Protein AF-A0A1V5X4S6-F1 (afdb_monomer)

Mean predicted aligned error: 10.79 Å

Structure (mmCIF, N/CA/C/O backbone):
data_AF-A0A1V5X4S6-F1
#
_entry.id   AF-A0A1V5X4S6-F1
#
loop_
_atom_site.group_PDB
_atom_site.id
_atom_site.type_symbol
_atom_site.label_atom_id
_atom_site.label_alt_id
_atom_site.label_comp_id
_atom_site.label_asym_id
_atom_site.label_entity_id
_atom_site.label_seq_id
_atom_site.pdbx_PDB_ins_code
_atom_site.Cartn_x
_atom_site.Cartn_y
_atom_site.Cartn_z
_atom_site.occupancy
_atom_site.B_iso_or_equiv
_atom_site.auth_seq_id
_atom_site.auth_comp_id
_atom_site.auth_asym_id
_atom_site.auth_atom_id
_atom_site.pdbx_PDB_model_num
ATOM 1 N N . MET A 1 1 ? -5.877 -15.721 44.640 1.00 38.28 1 MET A N 1
ATOM 2 C CA . MET A 1 1 ? -4.818 -16.379 43.842 1.00 38.28 1 MET A CA 1
ATOM 3 C C . MET A 1 1 ? -4.541 -15.499 42.629 1.00 38.28 1 MET A C 1
ATOM 5 O O . MET A 1 1 ? -5.408 -15.354 41.779 1.00 38.28 1 MET A O 1
ATOM 9 N N . LEU A 1 2 ? -3.408 -14.793 42.624 1.00 43.72 2 LEU A N 1
ATOM 10 C CA . LEU A 1 2 ? -3.029 -13.828 41.587 1.00 43.72 2 LEU A CA 1
ATOM 11 C C . LEU A 1 2 ? -2.631 -14.570 40.304 1.00 43.72 2 LEU A C 1
ATOM 13 O O . LEU A 1 2 ? -1.492 -15.018 40.184 1.00 43.72 2 LEU A O 1
ATOM 17 N N . TYR A 1 3 ? -3.546 -14.701 39.339 1.00 42.34 3 TYR A N 1
ATOM 18 C CA . TYR A 1 3 ? -3.173 -15.194 38.012 1.00 42.34 3 TYR A CA 1
ATOM 19 C C . TYR A 1 3 ? -2.499 -14.071 37.222 1.00 42.34 3 TYR A C 1
ATOM 21 O O . TYR A 1 3 ? -3.124 -13.272 36.523 1.00 42.34 3 TYR A O 1
ATOM 29 N N . LYS A 1 4 ? -1.177 -14.013 37.379 1.00 47.03 4 LYS A N 1
ATOM 30 C CA . LYS A 1 4 ? -0.244 -13.266 36.543 1.00 47.03 4 LYS A CA 1
ATOM 31 C C . LYS A 1 4 ? -0.279 -13.834 35.119 1.00 47.03 4 LYS A C 1
ATOM 33 O O . LYS A 1 4 ? 0.584 -14.609 34.726 1.00 47.03 4 LYS A O 1
ATOM 38 N N . SER A 1 5 ? -1.269 -13.424 34.329 1.00 41.09 5 SER A N 1
ATOM 39 C CA . SER A 1 5 ? -1.265 -13.606 32.875 1.00 41.09 5 SER A CA 1
ATOM 40 C C . SER A 1 5 ? -0.337 -12.567 32.247 1.00 41.09 5 SER A C 1
ATOM 42 O O . SER A 1 5 ? -0.785 -11.570 31.682 1.00 41.09 5 SER A O 1
ATOM 44 N N . ASN A 1 6 ? 0.970 -12.798 32.361 1.00 45.25 6 ASN A N 1
ATOM 45 C CA . ASN A 1 6 ? 2.009 -12.030 31.677 1.00 45.25 6 ASN A CA 1
ATOM 46 C C . ASN A 1 6 ? 2.101 -12.443 30.194 1.00 45.25 6 ASN A C 1
ATOM 48 O O . ASN A 1 6 ? 3.139 -12.883 29.710 1.00 45.25 6 ASN A O 1
ATOM 52 N N . ILE A 1 7 ? 0.977 -12.357 29.484 1.00 52.38 7 ILE A N 1
ATOM 53 C CA . ILE A 1 7 ? 0.957 -12.374 28.024 1.00 52.38 7 ILE A CA 1
ATOM 54 C C . ILE A 1 7 ? 1.066 -10.905 27.643 1.00 52.38 7 ILE A C 1
ATOM 56 O O . ILE A 1 7 ? 0.198 -10.130 28.034 1.00 52.38 7 ILE A O 1
ATOM 60 N N . ASN A 1 8 ? 2.156 -10.528 26.968 1.00 53.97 8 ASN A N 1
ATOM 61 C CA . ASN A 1 8 ? 2.429 -9.184 26.447 1.00 53.97 8 ASN A CA 1
ATOM 62 C C . ASN A 1 8 ? 1.212 -8.640 25.675 1.00 53.97 8 ASN A C 1
ATOM 64 O O . ASN A 1 8 ? 1.112 -8.800 24.458 1.00 53.97 8 ASN A O 1
ATOM 68 N N . ASN A 1 9 ? 0.271 -8.038 26.396 1.00 58.91 9 ASN A N 1
ATOM 69 C CA . ASN A 1 9 ? -0.963 -7.498 25.858 1.00 58.91 9 ASN A CA 1
ATOM 70 C C . ASN A 1 9 ? -0.661 -6.079 25.408 1.00 58.91 9 ASN A C 1
ATOM 72 O O . ASN A 1 9 ? -0.464 -5.186 26.227 1.00 58.91 9 ASN A O 1
ATOM 76 N N . MET A 1 10 ? -0.590 -5.898 24.095 1.00 66.38 10 MET A N 1
ATOM 77 C CA . MET A 1 10 ? -0.322 -4.601 23.494 1.00 66.38 10 MET A CA 1
ATOM 78 C C . MET A 1 10 ? -1.613 -3.785 23.452 1.00 66.38 10 MET A C 1
ATOM 80 O O . MET A 1 10 ? -2.672 -4.300 23.074 1.00 66.38 10 MET A O 1
ATOM 84 N N . THR A 1 11 ? -1.542 -2.510 23.829 1.00 81.69 11 THR A N 1
ATOM 85 C CA . THR A 1 11 ? -2.686 -1.604 23.693 1.00 81.69 11 THR A CA 1
ATOM 86 C C . THR A 1 11 ? -2.914 -1.242 22.219 1.00 81.69 11 THR A C 1
ATOM 88 O O . THR A 1 11 ? -1.994 -1.269 21.398 1.00 81.69 11 THR A O 1
ATOM 91 N N . ILE A 1 12 ? -4.143 -0.850 21.860 1.00 78.00 12 ILE A N 1
ATOM 92 C CA . ILE A 1 12 ? -4.495 -0.463 20.479 1.00 78.00 12 ILE A CA 1
ATOM 93 C C . ILE A 1 12 ? -3.600 0.686 19.973 1.00 78.00 12 ILE A C 1
ATOM 95 O O . ILE A 1 12 ? -3.160 0.674 18.823 1.00 78.00 12 ILE A O 1
ATOM 99 N N . LYS A 1 13 ? -3.280 1.655 20.842 1.00 78.88 13 LYS A N 1
ATOM 100 C CA . LYS A 1 13 ? -2.444 2.818 20.500 1.00 78.88 13 LYS A CA 1
ATOM 101 C C . LYS A 1 13 ? -0.993 2.424 20.211 1.00 78.88 13 LYS A C 1
ATOM 103 O O . LYS A 1 13 ? -0.389 2.951 19.280 1.00 78.88 13 LYS A O 1
ATOM 108 N N . GLU A 1 14 ? -0.429 1.502 20.987 1.00 82.50 14 GLU A N 1
ATOM 109 C CA . GLU A 1 14 ? 0.931 0.992 20.765 1.00 82.50 14 GLU A CA 1
ATOM 110 C C . GLU A 1 14 ? 1.019 0.192 19.465 1.00 82.50 14 GLU A C 1
ATOM 112 O O . GLU A 1 14 ? 1.935 0.408 18.670 1.00 82.50 14 GLU A O 1
ATOM 117 N N . TYR A 1 15 ? 0.018 -0.652 19.196 1.00 84.69 15 TYR A N 1
ATOM 118 C CA . TYR A 1 15 ? -0.080 -1.382 17.934 1.00 84.69 15 TYR A CA 1
ATOM 119 C C . TYR A 1 15 ? -0.125 -0.435 16.729 1.00 84.69 15 TYR A C 1
ATOM 121 O O . TYR A 1 15 ? 0.587 -0.652 15.748 1.00 84.69 15 TYR A O 1
ATOM 129 N N . GLN A 1 16 ? -0.913 0.643 16.805 1.00 83.88 16 GLN A N 1
ATOM 130 C CA . GLN A 1 16 ? -0.985 1.646 15.740 1.00 83.88 16 GLN A CA 1
ATOM 131 C C . GLN A 1 16 ? 0.366 2.330 15.489 1.00 83.88 16 GLN A C 1
ATOM 133 O O . GLN A 1 16 ? 0.759 2.462 14.331 1.00 83.88 16 GLN A O 1
ATOM 138 N N . ARG A 1 17 ? 1.113 2.708 16.538 1.00 87.75 17 ARG A N 1
ATOM 139 C CA . ARG A 1 17 ? 2.454 3.304 16.374 1.00 87.75 17 ARG A CA 1
ATOM 140 C C . ARG A 1 17 ? 3.422 2.341 15.697 1.00 87.75 17 ARG A C 1
ATOM 142 O O . ARG A 1 17 ? 4.083 2.727 14.738 1.00 87.75 17 ARG A O 1
ATOM 149 N N . ILE A 1 18 ? 3.473 1.088 16.152 1.00 88.50 18 ILE A N 1
ATOM 150 C CA . ILE A 1 18 ? 4.373 0.085 15.566 1.00 88.50 18 ILE A CA 1
ATOM 151 C C . ILE A 1 18 ? 3.991 -0.192 14.111 1.00 88.50 18 ILE A C 1
ATOM 153 O O . ILE A 1 18 ? 4.862 -0.249 13.248 1.00 88.50 18 ILE A O 1
ATOM 157 N N . LYS A 1 19 ? 2.691 -0.289 13.809 1.00 87.06 19 LYS A N 1
ATOM 158 C CA . LYS A 1 19 ? 2.209 -0.447 12.435 1.00 87.06 19 LYS A CA 1
ATOM 159 C C . LYS A 1 19 ? 2.679 0.699 11.535 1.00 87.06 19 LYS A C 1
ATOM 161 O O . LYS A 1 19 ? 3.151 0.428 10.438 1.00 87.06 19 LYS A O 1
ATOM 166 N N . ILE A 1 20 ? 2.573 1.952 11.984 1.00 89.19 20 ILE A N 1
ATOM 167 C CA . ILE A 1 20 ? 3.031 3.116 11.206 1.00 89.19 20 ILE A CA 1
ATOM 168 C C . ILE A 1 20 ? 4.541 3.036 10.953 1.00 89.19 20 ILE A C 1
ATOM 170 O O . ILE A 1 20 ? 4.969 3.203 9.815 1.00 89.19 20 ILE A O 1
ATOM 174 N N . ILE A 1 21 ? 5.338 2.708 11.975 1.00 91.81 21 ILE A N 1
ATOM 175 C CA . ILE A 1 21 ? 6.797 2.553 11.841 1.00 91.81 21 ILE A CA 1
ATOM 176 C C . ILE A 1 21 ? 7.144 1.477 10.802 1.00 91.81 21 ILE A C 1
ATOM 178 O O . ILE A 1 21 ? 7.981 1.705 9.932 1.00 91.81 21 ILE A O 1
ATOM 182 N N . LEU A 1 22 ? 6.472 0.323 10.850 1.00 91.00 22 LEU A N 1
ATOM 183 C CA . LEU A 1 22 ? 6.686 -0.764 9.892 1.00 91.00 22 LEU A CA 1
ATOM 184 C C . LEU A 1 22 ? 6.310 -0.368 8.462 1.00 91.00 22 LEU A C 1
ATOM 186 O O . LEU A 1 22 ? 7.014 -0.734 7.526 1.00 91.00 22 LEU A O 1
ATOM 190 N N . VAL A 1 23 ? 5.224 0.388 8.285 1.00 90.31 23 VAL A N 1
ATOM 191 C CA . VAL A 1 23 ? 4.811 0.889 6.966 1.00 90.31 23 VAL A CA 1
ATOM 192 C C . VAL A 1 23 ? 5.828 1.893 6.420 1.00 90.31 23 VAL A C 1
ATOM 194 O O . VAL A 1 23 ? 6.174 1.810 5.248 1.00 90.31 23 VAL A O 1
ATOM 197 N N . ILE A 1 24 ? 6.362 2.791 7.254 1.00 92.06 24 ILE A N 1
ATOM 198 C CA . ILE A 1 24 ? 7.424 3.725 6.841 1.00 92.06 24 ILE A CA 1
ATOM 199 C C . ILE A 1 24 ? 8.667 2.954 6.385 1.00 92.06 24 ILE A C 1
ATOM 201 O O . ILE A 1 24 ? 9.217 3.242 5.323 1.00 92.06 24 ILE A O 1
ATOM 205 N N . LEU A 1 25 ? 9.082 1.944 7.153 1.00 91.81 25 LEU A N 1
ATOM 206 C CA . LEU A 1 25 ? 10.226 1.101 6.809 1.00 91.81 25 LEU A CA 1
ATOM 207 C C . LEU A 1 25 ? 9.991 0.354 5.488 1.00 91.81 25 LEU A C 1
ATOM 209 O O . LEU A 1 25 ? 10.874 0.338 4.631 1.00 91.81 25 LEU A O 1
ATOM 213 N N . LEU A 1 26 ? 8.790 -0.197 5.287 1.00 90.88 26 LEU A N 1
ATOM 214 C CA . LEU A 1 26 ? 8.402 -0.844 4.034 1.00 90.88 26 LEU A CA 1
ATOM 215 C C . LEU A 1 26 ? 8.526 0.118 2.843 1.00 90.88 26 LEU A C 1
ATOM 217 O O . LEU A 1 26 ? 9.118 -0.250 1.830 1.00 90.88 26 LEU A O 1
ATOM 221 N N . SER A 1 27 ? 8.028 1.351 2.972 1.00 88.06 27 SER A N 1
ATOM 222 C CA . SER A 1 27 ? 8.108 2.368 1.916 1.00 88.06 27 SER A CA 1
ATOM 223 C C . SER A 1 27 ? 9.550 2.731 1.552 1.00 88.06 27 SER A C 1
ATOM 225 O O . SER A 1 27 ? 9.863 2.890 0.372 1.00 88.06 27 SER A O 1
ATOM 227 N N . LEU A 1 28 ? 10.447 2.817 2.541 1.00 91.50 28 LEU A N 1
ATOM 228 C CA . LEU A 1 28 ? 11.872 3.065 2.295 1.00 91.50 28 LEU A CA 1
ATOM 229 C C . LEU A 1 28 ? 12.515 1.923 1.504 1.00 91.50 28 LEU A C 1
ATOM 231 O O . LEU A 1 28 ? 13.214 2.175 0.523 1.00 91.50 28 LEU A O 1
ATOM 235 N N . VAL A 1 29 ? 12.243 0.671 1.883 1.00 90.25 29 VAL A N 1
ATOM 236 C CA . VAL A 1 29 ? 12.762 -0.504 1.166 1.00 90.25 29 VAL A CA 1
ATOM 237 C C . VAL A 1 29 ? 12.217 -0.567 -0.261 1.00 90.25 29 VAL A C 1
ATOM 239 O O . VAL A 1 29 ? 12.977 -0.845 -1.188 1.00 90.25 29 VAL A O 1
ATOM 242 N N . PHE A 1 30 ? 10.930 -0.270 -0.459 1.00 86.94 30 PHE A N 1
ATOM 243 C CA . PHE A 1 30 ? 10.320 -0.203 -1.790 1.00 86.94 30 PHE A CA 1
ATOM 244 C C . PHE A 1 30 ? 10.994 0.847 -2.679 1.00 86.94 30 PHE A C 1
ATOM 246 O O . PHE A 1 30 ? 11.333 0.543 -3.820 1.00 86.94 30 PHE A O 1
ATOM 253 N N . SER A 1 31 ? 11.236 2.047 -2.143 1.00 86.12 31 SER A N 1
ATOM 254 C CA . SER A 1 31 ? 11.921 3.126 -2.864 1.00 86.12 31 SER A CA 1
ATOM 255 C C . SER A 1 31 ? 13.321 2.700 -3.320 1.00 86.12 31 SER A C 1
ATOM 257 O O . SER A 1 31 ? 13.650 2.796 -4.501 1.00 86.12 31 SER A O 1
ATOM 259 N N . GLN A 1 32 ? 14.112 2.113 -2.416 1.00 85.94 32 GLN A N 1
ATOM 260 C CA . GLN A 1 32 ? 15.448 1.611 -2.753 1.00 85.94 32 GLN A CA 1
ATOM 261 C C . GLN A 1 32 ? 15.403 0.462 -3.768 1.00 85.94 32 GLN A C 1
ATOM 263 O O . GLN A 1 32 ? 16.209 0.411 -4.692 1.00 85.94 32 GLN A O 1
ATOM 268 N N . SER A 1 33 ? 14.432 -0.443 -3.646 1.00 85.50 33 SER A N 1
ATOM 269 C CA . SER A 1 33 ? 14.301 -1.598 -4.543 1.00 85.50 33 SER A CA 1
ATOM 270 C C . SER A 1 33 ? 14.037 -1.194 -5.994 1.00 85.50 33 SER A C 1
ATOM 272 O O . SER A 1 33 ? 14.509 -1.871 -6.904 1.00 85.50 33 SER A O 1
ATOM 274 N N . ILE A 1 34 ? 13.327 -0.081 -6.217 1.00 82.12 34 ILE A N 1
ATOM 275 C CA . ILE A 1 34 ? 13.110 0.477 -7.558 1.00 82.12 34 ILE A CA 1
ATOM 276 C C . ILE A 1 34 ? 14.424 1.015 -8.141 1.00 82.12 34 ILE A C 1
ATOM 278 O O . ILE A 1 34 ? 14.716 0.746 -9.303 1.00 82.12 34 ILE A O 1
ATOM 282 N N . ILE A 1 35 ? 15.232 1.720 -7.340 1.00 83.12 35 ILE A N 1
ATOM 283 C CA . ILE A 1 35 ? 16.518 2.295 -7.776 1.00 83.12 35 ILE A CA 1
ATOM 284 C C . ILE A 1 35 ? 17.512 1.190 -8.152 1.00 83.12 35 ILE A C 1
ATOM 286 O O . ILE A 1 35 ? 18.142 1.251 -9.203 1.00 83.12 35 ILE A O 1
ATOM 290 N N . TYR A 1 36 ? 17.626 0.155 -7.317 1.00 83.88 36 TYR A N 1
ATOM 291 C CA . TYR A 1 36 ? 18.540 -0.969 -7.550 1.00 83.88 36 TYR A CA 1
ATOM 292 C C . TYR A 1 36 ? 17.975 -2.045 -8.492 1.00 83.88 36 TYR A C 1
ATOM 294 O O . TYR A 1 36 ? 18.616 -3.080 -8.669 1.00 83.88 36 TYR A O 1
ATOM 302 N N . GLN A 1 37 ? 16.773 -1.840 -9.051 1.00 80.69 37 GLN A N 1
ATOM 303 C CA . GLN A 1 37 ? 16.045 -2.808 -9.889 1.00 80.69 37 GLN A CA 1
ATOM 304 C C . GLN A 1 37 ? 15.906 -4.209 -9.255 1.00 80.69 37 GLN A C 1
ATOM 306 O O . GLN A 1 37 ? 15.729 -5.214 -9.942 1.00 80.69 37 GLN A O 1
ATOM 311 N N . ASN A 1 38 ? 15.960 -4.292 -7.922 1.00 82.88 38 ASN A N 1
ATOM 312 C CA . ASN A 1 38 ? 15.860 -5.542 -7.177 1.00 82.88 38 ASN A CA 1
ATOM 313 C C . ASN A 1 38 ? 14.468 -5.673 -6.552 1.00 82.88 38 ASN A C 1
ATOM 315 O O . ASN A 1 38 ? 14.256 -5.442 -5.361 1.00 82.88 38 ASN A O 1
ATOM 319 N N . PHE A 1 39 ? 13.500 -6.056 -7.381 1.00 83.00 39 PHE A N 1
ATOM 320 C CA . PHE A 1 39 ? 12.092 -6.159 -6.987 1.00 83.00 39 PHE A CA 1
ATOM 321 C C . PHE A 1 39 ? 11.791 -7.373 -6.093 1.00 83.00 39 PHE A C 1
ATOM 323 O O . PHE A 1 39 ? 10.805 -7.369 -5.353 1.00 83.00 39 PHE A O 1
ATOM 330 N N . ILE A 1 40 ? 12.661 -8.390 -6.104 1.00 83.06 40 ILE A N 1
ATOM 331 C CA . ILE A 1 40 ? 12.537 -9.582 -5.251 1.00 83.06 40 ILE A CA 1
ATOM 332 C C . ILE A 1 40 ? 12.673 -9.187 -3.777 1.00 83.06 40 ILE A C 1
ATOM 334 O O . ILE A 1 40 ? 11.902 -9.652 -2.934 1.00 83.06 40 ILE A O 1
ATOM 338 N N . LEU A 1 41 ? 13.607 -8.280 -3.468 1.00 84.62 41 LEU A N 1
ATOM 339 C CA . LEU A 1 41 ? 13.807 -7.780 -2.109 1.00 84.62 41 LEU A CA 1
ATOM 340 C C . LEU A 1 41 ? 12.548 -7.077 -1.576 1.00 84.62 41 LEU A C 1
ATOM 342 O O . LEU A 1 41 ? 12.098 -7.388 -0.471 1.00 84.62 41 LEU A O 1
ATOM 346 N N . ALA A 1 42 ? 11.940 -6.190 -2.373 1.00 86.75 42 ALA A N 1
ATOM 347 C CA . ALA A 1 42 ? 10.690 -5.517 -2.008 1.00 86.75 42 ALA A CA 1
ATOM 348 C C . ALA A 1 42 ? 9.567 -6.518 -1.706 1.00 86.75 42 ALA A C 1
ATOM 350 O O . ALA A 1 42 ? 8.857 -6.375 -0.707 1.00 86.75 42 ALA A O 1
ATOM 351 N N . MET A 1 43 ? 9.435 -7.563 -2.529 1.00 85.75 43 MET A N 1
ATOM 352 C CA . MET A 1 43 ? 8.404 -8.586 -2.357 1.00 85.75 43 MET A CA 1
ATOM 353 C C . MET A 1 43 ? 8.591 -9.386 -1.059 1.00 85.75 43 MET A C 1
ATOM 355 O O . MET A 1 43 ? 7.636 -9.550 -0.295 1.00 85.75 43 MET A O 1
ATOM 359 N N . LEU A 1 44 ? 9.813 -9.840 -0.764 1.00 88.69 44 LEU A N 1
ATOM 360 C CA . LEU A 1 44 ? 10.108 -10.592 0.462 1.00 88.69 44 LEU A CA 1
ATOM 361 C C . LEU A 1 44 ? 9.851 -9.759 1.720 1.00 88.69 44 LEU A C 1
ATOM 363 O O . LEU A 1 44 ? 9.222 -10.236 2.669 1.00 88.69 44 LEU A O 1
ATOM 367 N N . VAL A 1 45 ? 10.287 -8.498 1.719 1.00 90.69 45 VAL A N 1
ATOM 368 C CA . VAL A 1 45 ? 10.085 -7.592 2.855 1.00 90.69 45 VAL A CA 1
ATOM 369 C C . VAL A 1 45 ? 8.601 -7.277 3.053 1.00 90.69 45 VAL A C 1
ATOM 371 O O . VAL A 1 45 ? 8.125 -7.270 4.189 1.00 90.69 45 VAL A O 1
ATOM 374 N N . MET A 1 46 ? 7.837 -7.106 1.971 1.00 89.50 46 MET A N 1
ATOM 375 C CA . MET A 1 46 ? 6.384 -6.927 2.036 1.00 89.50 46 MET A CA 1
ATOM 376 C C . MET A 1 46 ? 5.681 -8.117 2.701 1.00 89.50 46 MET A C 1
ATOM 378 O O . MET A 1 46 ? 4.839 -7.919 3.585 1.00 89.50 46 MET A O 1
ATOM 382 N N . ILE A 1 47 ? 6.037 -9.349 2.317 1.00 90.00 47 ILE A N 1
ATOM 383 C CA . ILE A 1 47 ? 5.489 -10.574 2.918 1.00 90.00 47 ILE A CA 1
ATOM 384 C C . ILE A 1 47 ? 5.848 -10.633 4.409 1.00 90.00 47 ILE A C 1
ATOM 386 O O . ILE A 1 47 ? 4.962 -10.820 5.247 1.00 90.00 47 ILE A O 1
ATOM 390 N N . ALA A 1 48 ? 7.121 -10.411 4.752 1.00 90.25 48 ALA A N 1
ATOM 391 C CA . ALA A 1 48 ? 7.610 -10.472 6.128 1.00 90.25 48 ALA A CA 1
ATOM 392 C C . ALA A 1 48 ? 6.915 -9.448 7.041 1.00 90.25 48 ALA A C 1
ATOM 394 O O . ALA A 1 48 ? 6.418 -9.803 8.114 1.00 90.25 48 ALA A O 1
ATOM 395 N N . ILE A 1 49 ? 6.808 -8.191 6.599 1.00 90.50 49 ILE A N 1
ATOM 396 C CA . ILE A 1 49 ? 6.130 -7.129 7.354 1.00 90.50 49 ILE A CA 1
ATOM 397 C C . ILE A 1 49 ? 4.638 -7.438 7.503 1.00 90.50 49 ILE A C 1
ATOM 399 O O . ILE A 1 49 ? 4.082 -7.273 8.590 1.00 90.50 49 ILE A O 1
ATOM 403 N N . THR A 1 50 ? 3.986 -7.952 6.458 1.00 86.81 50 THR A N 1
ATOM 404 C CA . THR A 1 50 ? 2.568 -8.336 6.529 1.00 86.81 50 THR A CA 1
ATOM 405 C C . THR A 1 50 ? 2.343 -9.455 7.547 1.00 86.81 50 THR A C 1
ATOM 407 O O . THR A 1 50 ? 1.458 -9.344 8.399 1.00 86.81 50 THR A O 1
ATOM 410 N N . MET A 1 51 ? 3.174 -10.502 7.529 1.00 87.00 51 MET A N 1
ATOM 411 C CA . MET A 1 51 ? 3.115 -11.588 8.514 1.00 87.00 51 MET A CA 1
ATOM 412 C C . MET A 1 51 ? 3.342 -11.084 9.942 1.00 87.00 51 MET A C 1
ATOM 414 O O . MET A 1 51 ? 2.641 -11.504 10.870 1.00 87.00 51 MET A O 1
ATOM 418 N N . LEU A 1 52 ? 4.281 -10.154 10.122 1.00 88.31 52 LEU A N 1
ATOM 419 C CA . LEU A 1 52 ? 4.581 -9.552 11.416 1.00 88.31 52 LEU A CA 1
ATOM 420 C C . LEU A 1 52 ? 3.383 -8.747 11.941 1.00 88.31 52 LEU A C 1
ATOM 422 O O . LEU A 1 52 ? 2.941 -8.973 13.068 1.00 88.31 52 LEU A O 1
ATOM 426 N N . ILE A 1 53 ? 2.776 -7.896 11.108 1.00 86.25 53 ILE A N 1
ATOM 427 C CA . ILE A 1 53 ? 1.586 -7.107 11.468 1.00 86.25 53 ILE A CA 1
ATOM 428 C C . ILE A 1 53 ? 0.401 -8.013 11.830 1.00 86.25 53 ILE A C 1
ATOM 430 O O . ILE A 1 53 ? -0.295 -7.746 12.815 1.00 86.25 53 ILE A O 1
ATOM 434 N N . VAL A 1 54 ? 0.162 -9.086 11.066 1.00 85.31 54 VAL A N 1
ATOM 435 C CA . VAL A 1 54 ? -0.916 -10.055 11.343 1.00 85.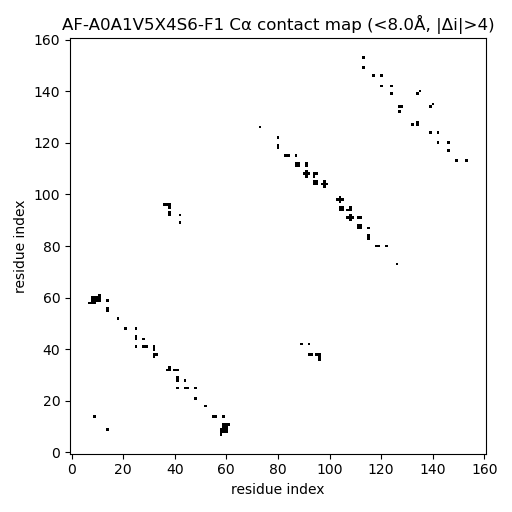31 54 VAL A CA 1
ATOM 436 C C . VAL A 1 54 ? -0.670 -10.782 12.664 1.00 85.31 54 VAL A C 1
ATOM 438 O O . VAL A 1 54 ? -1.593 -10.937 13.465 1.00 85.31 54 VAL A O 1
ATOM 441 N N . SER A 1 55 ? 0.572 -11.184 12.930 1.00 83.69 55 SER A N 1
ATOM 442 C CA . SER A 1 55 ? 0.951 -11.862 14.174 1.00 83.69 55 SER A CA 1
ATOM 443 C C . SER A 1 55 ? 0.816 -10.948 15.391 1.00 83.69 55 SER A C 1
ATOM 445 O O . SER A 1 55 ? 0.369 -11.389 16.449 1.00 83.69 55 SER A O 1
ATOM 447 N N . MET A 1 56 ? 1.150 -9.664 15.241 1.00 81.75 56 MET A N 1
ATOM 448 C CA . MET A 1 56 ? 0.946 -8.654 16.279 1.00 81.75 56 MET A CA 1
ATOM 449 C C . MET A 1 56 ? -0.534 -8.367 16.517 1.00 81.75 56 MET A C 1
ATOM 451 O O . MET A 1 56 ? -0.936 -8.232 17.669 1.00 81.75 56 MET A O 1
ATOM 455 N N . LYS A 1 57 ? -1.360 -8.335 15.461 1.00 78.19 57 LYS A N 1
ATOM 456 C CA . LYS A 1 57 ? -2.805 -8.097 15.583 1.00 78.19 57 LYS A CA 1
ATOM 457 C C . LYS A 1 57 ? -3.477 -9.124 16.498 1.00 78.19 57 LYS A C 1
ATOM 459 O O . LYS A 1 57 ? -4.319 -8.748 17.302 1.00 78.19 57 LYS A O 1
ATOM 464 N N . LYS A 1 58 ? -3.058 -10.395 16.439 1.00 75.50 58 LYS A N 1
ATOM 465 C CA . LYS A 1 58 ? -3.572 -11.468 17.317 1.00 75.50 58 LYS A CA 1
ATOM 466 C C . LYS A 1 58 ? -3.299 -11.233 18.812 1.00 75.50 58 LYS A C 1
ATOM 468 O O . LYS A 1 58 ? -3.926 -11.880 19.640 1.00 75.50 58 LYS A O 1
ATOM 473 N N . LYS A 1 59 ? -2.353 -10.352 19.157 1.00 73.50 59 LYS A N 1
ATOM 474 C CA . LYS A 1 59 ? -1.939 -10.038 20.538 1.00 73.50 59 LYS A CA 1
ATOM 475 C C . LYS A 1 59 ? -2.548 -8.732 21.071 1.00 73.50 59 LYS A C 1
ATOM 477 O O . LYS A 1 59 ? -2.265 -8.351 22.205 1.00 73.50 59 LYS A O 1
ATOM 482 N N . VAL A 1 60 ? -3.339 -8.022 20.262 1.00 72.25 60 VAL A N 1
ATOM 483 C CA . VAL A 1 60 ? -4.009 -6.782 20.674 1.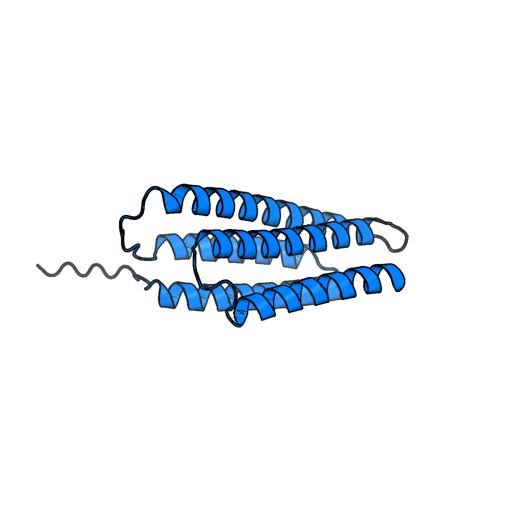00 72.25 60 VAL A CA 1
ATOM 484 C C . VAL A 1 60 ? -5.316 -7.139 21.369 1.00 72.25 60 VAL A C 1
ATOM 486 O O . VAL A 1 60 ? -6.128 -7.888 20.831 1.00 72.25 60 VAL A O 1
ATOM 489 N N . LYS A 1 61 ? -5.525 -6.594 22.569 1.00 57.59 61 LYS A N 1
ATOM 490 C CA . LYS A 1 61 ? -6.761 -6.783 23.334 1.00 57.59 61 LYS A CA 1
ATOM 491 C C . LYS A 1 61 ? -7.883 -5.992 22.646 1.00 57.59 61 LYS A C 1
ATOM 493 O O . LYS A 1 61 ? -7.923 -4.768 22.758 1.00 57.59 61 LYS A O 1
ATOM 498 N N . GLU A 1 62 ? -8.750 -6.665 21.891 1.00 57.47 62 GLU A N 1
ATOM 499 C CA . GLU A 1 62 ? -9.928 -6.028 21.290 1.00 57.47 62 GLU A CA 1
ATOM 500 C C . GLU A 1 62 ? -10.925 -5.661 22.401 1.00 57.47 62 GLU A C 1
ATOM 502 O O . GLU A 1 62 ? -11.399 -6.519 23.146 1.00 57.47 62 GLU A O 1
ATOM 507 N N . VAL A 1 63 ? -11.216 -4.365 22.542 1.00 47.94 63 VAL A N 1
ATOM 508 C CA . VAL A 1 63 ? -12.386 -3.898 23.292 1.00 47.94 63 VAL A CA 1
ATOM 509 C C . VAL A 1 63 ? -13.581 -4.140 22.380 1.00 47.94 63 VAL A C 1
ATOM 511 O O . VAL A 1 63 ? -13.716 -3.479 21.353 1.00 47.94 63 VAL A O 1
ATOM 514 N N . ILE A 1 64 ? -14.406 -5.127 22.722 1.00 49.16 64 ILE A N 1
ATOM 515 C CA . ILE A 1 64 ? -15.650 -5.432 22.014 1.00 49.16 64 ILE A CA 1
ATOM 516 C C . ILE A 1 64 ? -16.646 -4.326 22.384 1.00 49.16 64 ILE A C 1
ATOM 518 O O . ILE A 1 64 ? -17.367 -4.445 23.371 1.00 49.16 64 ILE A O 1
ATOM 522 N N . HIS A 1 65 ? -16.625 -3.213 21.650 1.00 40.94 65 HIS A N 1
ATOM 523 C CA . HIS A 1 65 ? -17.716 -2.242 21.668 1.00 40.94 65 HIS A CA 1
ATOM 524 C C . HIS A 1 65 ? -18.671 -2.588 20.521 1.00 40.94 65 HIS A C 1
ATOM 526 O O . HIS A 1 65 ? -18.255 -2.747 19.375 1.00 40.94 65 HIS A O 1
ATOM 532 N N . ASP A 1 66 ? -19.932 -2.807 20.873 1.00 51.69 66 ASP A N 1
ATOM 533 C CA . ASP A 1 66 ? -20.991 -3.325 20.012 1.00 51.69 66 ASP A CA 1
ATOM 534 C C . ASP A 1 66 ? -21.549 -2.238 19.073 1.00 51.69 66 ASP A C 1
ATOM 536 O O . ASP A 1 66 ? -22.385 -1.439 19.480 1.00 51.69 66 ASP A O 1
ATOM 540 N N . GLU A 1 67 ? -21.083 -2.213 17.818 1.00 52.88 67 GLU A N 1
ATOM 541 C CA . GLU A 1 67 ? -21.661 -1.446 16.695 1.00 52.88 67 GLU A CA 1
ATOM 542 C C . GLU A 1 67 ? -21.722 -2.338 15.436 1.00 52.88 67 GLU A C 1
ATOM 544 O O . GLU A 1 67 ? -21.031 -2.136 14.439 1.00 52.88 67 GLU A O 1
ATOM 549 N N . ARG A 1 68 ? -22.488 -3.429 15.522 1.00 56.12 68 ARG A N 1
ATOM 550 C CA . ARG A 1 68 ? -22.312 -4.623 14.676 1.00 56.12 68 ARG A CA 1
ATOM 551 C C . ARG A 1 68 ? -22.693 -4.486 13.196 1.00 56.12 68 ARG A C 1
ATOM 553 O O . ARG A 1 68 ? -22.097 -5.190 12.389 1.00 56.12 68 ARG A O 1
ATOM 560 N N . ASP A 1 69 ? -23.603 -3.589 12.817 1.00 50.25 69 ASP A N 1
ATOM 561 C CA . ASP A 1 69 ? -24.143 -3.566 11.442 1.00 50.25 69 ASP A CA 1
ATOM 562 C C . ASP A 1 69 ? -23.452 -2.553 10.511 1.00 50.25 69 ASP A C 1
ATOM 564 O O . ASP A 1 69 ? -23.224 -2.843 9.335 1.00 50.25 69 ASP A O 1
ATOM 568 N N . TRP A 1 70 ? -23.017 -1.402 11.032 1.00 52.19 70 TRP A N 1
ATOM 569 C CA . TRP A 1 70 ? -22.225 -0.420 10.270 1.00 52.19 70 TRP A CA 1
ATOM 570 C C . TRP A 1 70 ? -20.795 -0.915 9.997 1.00 52.19 70 TRP A C 1
ATOM 572 O O . TRP A 1 70 ? -20.181 -0.583 8.980 1.00 52.19 70 TRP A O 1
ATOM 582 N N . ASP A 1 71 ? -20.280 -1.771 10.879 1.00 62.91 71 ASP A N 1
ATOM 583 C CA . ASP A 1 71 ? -18.916 -2.284 10.836 1.00 62.91 71 ASP A CA 1
ATOM 584 C C . ASP A 1 71 ? -18.739 -3.419 9.807 1.00 62.91 71 ASP A C 1
ATOM 586 O O . ASP A 1 71 ? -17.664 -3.571 9.230 1.00 62.91 71 ASP A O 1
ATOM 590 N N . ILE A 1 72 ? -19.786 -4.192 9.486 1.00 63.66 72 ILE A N 1
ATOM 591 C CA . ILE A 1 72 ? -19.687 -5.304 8.518 1.00 63.66 72 ILE A CA 1
ATOM 592 C C . ILE A 1 72 ? -19.432 -4.786 7.096 1.00 63.66 72 ILE A C 1
ATOM 594 O O . ILE A 1 72 ? -18.536 -5.295 6.417 1.00 63.66 72 ILE A O 1
ATOM 598 N N . GLY A 1 73 ? -20.161 -3.754 6.655 1.00 62.31 73 GLY A N 1
ATOM 599 C CA . GLY A 1 73 ? -19.978 -3.156 5.327 1.00 62.31 73 GLY A CA 1
ATOM 600 C C . GLY A 1 73 ? -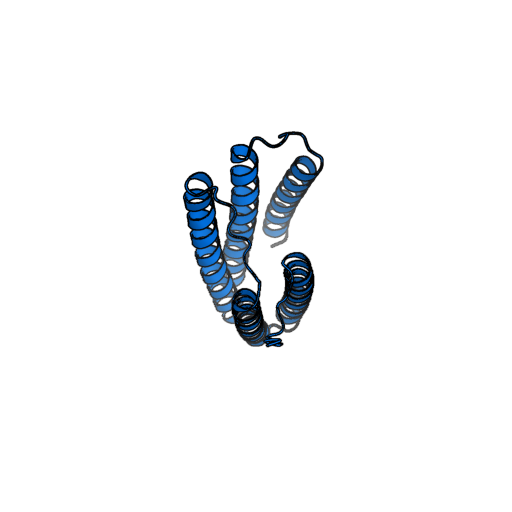18.602 -2.503 5.170 1.00 62.31 73 GLY A C 1
ATOM 601 O O . GLY A 1 73 ? -17.890 -2.763 4.197 1.00 62.31 73 GLY A O 1
ATOM 602 N N . GLY A 1 74 ? -18.180 -1.734 6.180 1.00 70.56 74 GLY A N 1
ATOM 603 C CA . GLY A 1 74 ? -16.846 -1.135 6.230 1.00 70.56 74 GLY A CA 1
ATOM 604 C C . GLY A 1 74 ? -15.734 -2.186 6.244 1.00 70.56 74 GLY A C 1
ATOM 605 O O . GLY A 1 74 ? -14.782 -2.088 5.471 1.00 70.56 74 GLY A O 1
ATOM 606 N N . LYS A 1 75 ? -15.865 -3.244 7.054 1.00 74.19 75 LYS A N 1
ATOM 607 C CA . LYS A 1 75 ? -14.904 -4.357 7.105 1.00 74.19 75 LYS A CA 1
ATOM 608 C C . LYS A 1 75 ? -14.832 -5.127 5.792 1.00 74.19 75 LYS A C 1
ATOM 610 O O . LYS A 1 75 ? -13.725 -5.464 5.372 1.00 74.19 75 LYS A O 1
ATOM 615 N N . ALA A 1 76 ? -15.961 -5.408 5.142 1.00 78.00 76 ALA A N 1
ATOM 616 C CA . ALA A 1 76 ? -15.988 -6.111 3.860 1.00 78.00 76 ALA A CA 1
ATOM 617 C C . ALA A 1 76 ? -15.271 -5.304 2.769 1.00 78.00 76 ALA A C 1
ATOM 619 O O . ALA A 1 76 ? -14.410 -5.835 2.067 1.00 78.00 76 ALA A O 1
ATOM 620 N N . ALA A 1 77 ? -15.546 -4.002 2.694 1.00 78.94 77 ALA A N 1
ATOM 621 C CA . ALA A 1 77 ? -14.917 -3.120 1.723 1.00 78.94 77 ALA A CA 1
ATOM 622 C C . ALA A 1 77 ? -13.407 -2.926 2.002 1.00 78.94 77 ALA A C 1
ATOM 624 O O . ALA A 1 77 ? -12.597 -3.002 1.078 1.00 78.94 77 ALA A O 1
ATOM 625 N N . LEU A 1 78 ? -12.996 -2.833 3.275 1.00 80.69 78 LEU A N 1
ATOM 626 C CA . LEU A 1 78 ? -11.581 -2.859 3.683 1.00 80.69 78 LEU A CA 1
ATOM 627 C C . LEU A 1 78 ? -10.871 -4.149 3.255 1.00 80.69 78 LEU A C 1
ATOM 629 O O . LEU A 1 78 ? -9.711 -4.111 2.845 1.00 80.69 78 LEU A O 1
ATOM 633 N N . ARG A 1 79 ? -11.542 -5.302 3.362 1.00 82.44 79 ARG A N 1
ATOM 634 C CA . ARG A 1 79 ? -10.988 -6.592 2.929 1.00 82.44 79 ARG A CA 1
ATOM 635 C C . ARG A 1 79 ? -10.860 -6.669 1.413 1.00 82.44 79 ARG A C 1
ATOM 637 O O . ARG A 1 79 ? -9.808 -7.089 0.940 1.00 82.44 79 ARG A O 1
ATOM 644 N N . ALA A 1 80 ? -11.875 -6.230 0.673 1.00 85.69 80 ALA A N 1
ATOM 645 C CA . ALA A 1 80 ? -11.833 -6.178 -0.787 1.00 85.69 80 ALA A CA 1
ATOM 646 C C . ALA A 1 80 ? -10.678 -5.293 -1.277 1.00 85.69 80 ALA A C 1
ATOM 648 O O . ALA A 1 80 ? -9.873 -5.715 -2.105 1.00 85.69 80 ALA A O 1
ATOM 649 N N . MET A 1 81 ? -10.533 -4.110 -0.681 1.00 86.94 81 MET A N 1
ATOM 650 C CA . MET A 1 81 ? -9.433 -3.196 -0.964 1.00 86.94 81 MET A CA 1
ATOM 651 C C . MET A 1 81 ? -8.068 -3.806 -0.644 1.00 86.94 81 MET A C 1
ATOM 653 O O . MET A 1 81 ? -7.158 -3.712 -1.459 1.00 86.94 81 MET A O 1
ATOM 657 N N . 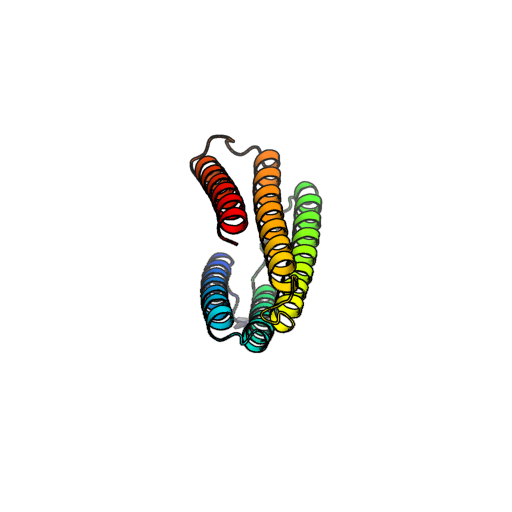GLN A 1 82 ? -7.917 -4.465 0.509 1.00 86.06 82 GLN A N 1
ATOM 658 C CA . GLN A 1 82 ? -6.661 -5.133 0.860 1.00 86.06 82 GLN A CA 1
ATOM 659 C C . GLN A 1 82 ? -6.269 -6.189 -0.168 1.00 86.06 82 GLN A C 1
ATOM 661 O O . GLN A 1 82 ? -5.110 -6.215 -0.568 1.00 86.06 82 GLN A O 1
ATOM 666 N N . VAL A 1 83 ? -7.216 -7.030 -0.599 1.00 88.62 83 VAL A N 1
ATOM 667 C CA . VAL A 1 83 ? -6.963 -8.059 -1.617 1.00 88.62 83 VAL A CA 1
ATOM 668 C C . VAL A 1 83 ? -6.574 -7.408 -2.942 1.00 88.62 83 VAL A C 1
ATOM 670 O O . VAL A 1 83 ? -5.529 -7.759 -3.479 1.00 88.62 83 VAL A O 1
ATOM 673 N N . TYR A 1 84 ? -7.342 -6.419 -3.412 1.00 88.81 84 TYR A N 1
ATOM 674 C CA . TYR A 1 84 ? -7.067 -5.706 -4.664 1.00 88.81 84 TYR A CA 1
ATOM 675 C C . TYR A 1 84 ? -5.684 -5.038 -4.667 1.00 88.81 84 TYR A C 1
ATOM 677 O O . TYR A 1 84 ? -4.907 -5.211 -5.608 1.00 88.81 84 TYR A O 1
ATOM 685 N N . SER A 1 85 ? -5.335 -4.326 -3.590 1.00 87.88 85 SER A N 1
ATOM 686 C CA . SER A 1 85 ? -4.022 -3.693 -3.448 1.00 87.88 85 SER A CA 1
ATOM 687 C C . SER A 1 85 ? -2.896 -4.722 -3.404 1.00 87.88 85 SER A C 1
ATOM 689 O O . SER A 1 85 ? -1.874 -4.521 -4.051 1.00 87.88 85 SER A O 1
ATOM 691 N N . TRP A 1 86 ? -3.071 -5.838 -2.690 1.00 88.50 86 TRP A N 1
ATOM 692 C CA . TRP A 1 86 ? -2.048 -6.884 -2.626 1.00 88.50 86 TRP A CA 1
ATOM 693 C C . TRP A 1 86 ? -1.798 -7.521 -3.990 1.00 88.50 86 TRP A C 1
ATOM 695 O O . TRP A 1 86 ? -0.650 -7.613 -4.424 1.00 88.50 86 TRP A O 1
ATOM 705 N N . THR A 1 87 ? -2.863 -7.924 -4.688 1.00 89.31 87 THR A N 1
ATOM 706 C CA . THR A 1 87 ? -2.744 -8.525 -6.020 1.00 89.31 87 THR A CA 1
ATOM 707 C C . THR A 1 87 ? -2.139 -7.546 -7.016 1.00 89.31 87 THR A C 1
ATOM 709 O O . THR A 1 87 ? -1.279 -7.925 -7.805 1.00 89.31 87 THR A O 1
ATOM 712 N N . GLY A 1 88 ? -2.535 -6.275 -6.941 1.00 89.06 88 GLY A N 1
ATOM 713 C CA . GLY A 1 88 ? -2.038 -5.238 -7.829 1.00 89.06 88 GLY A CA 1
ATOM 714 C C . GLY A 1 88 ? -0.562 -4.897 -7.600 1.00 89.06 88 GLY A C 1
ATOM 715 O O . GLY A 1 88 ? 0.184 -4.773 -8.565 1.00 89.06 88 GLY A O 1
ATOM 716 N N . VAL A 1 89 ? -0.103 -4.819 -6.345 1.00 88.19 89 VAL A N 1
ATOM 717 C CA . VAL A 1 89 ? 1.319 -4.581 -6.029 1.00 88.19 89 VAL A CA 1
A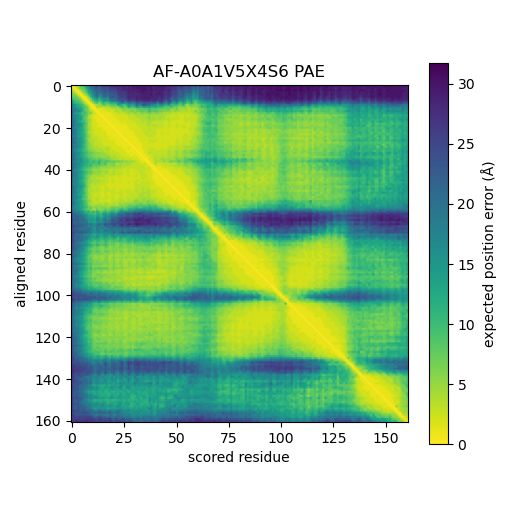TOM 718 C C . VAL A 1 89 ? 2.186 -5.757 -6.478 1.00 88.19 89 VAL A C 1
ATOM 720 O O . VAL A 1 89 ? 3.248 -5.546 -7.059 1.00 88.19 89 VAL A O 1
ATOM 723 N N . VAL A 1 90 ? 1.734 -6.998 -6.269 1.00 88.62 90 VAL A N 1
ATOM 724 C CA . VAL A 1 90 ? 2.456 -8.186 -6.757 1.00 88.62 90 VAL A CA 1
ATOM 725 C C . VAL A 1 90 ? 2.533 -8.186 -8.285 1.00 88.62 90 VAL A C 1
ATOM 727 O O . VAL A 1 90 ? 3.613 -8.407 -8.830 1.00 88.62 90 VAL A O 1
ATOM 730 N N . ALA A 1 91 ? 1.428 -7.887 -8.976 1.00 88.69 91 ALA A N 1
ATOM 731 C CA . ALA A 1 91 ? 1.397 -7.797 -10.435 1.00 88.69 91 ALA A CA 1
ATOM 732 C C . ALA A 1 91 ? 2.318 -6.686 -10.966 1.00 88.69 91 ALA A C 1
ATOM 734 O O . ALA A 1 91 ? 3.098 -6.925 -11.883 1.00 88.69 91 ALA A O 1
ATOM 735 N N . MET A 1 92 ? 2.288 -5.499 -10.350 1.00 89.69 92 MET A N 1
ATOM 736 C CA . MET A 1 92 ? 3.182 -4.386 -10.679 1.00 89.69 92 MET A CA 1
ATOM 737 C C . MET A 1 92 ? 4.652 -4.793 -10.530 1.00 89.69 92 MET A C 1
ATOM 739 O O . MET A 1 92 ? 5.437 -4.577 -11.449 1.00 89.69 92 MET A O 1
ATOM 743 N N . LEU A 1 93 ? 5.036 -5.385 -9.395 1.00 86.62 93 LEU A N 1
ATOM 744 C CA . LEU A 1 93 ? 6.419 -5.805 -9.156 1.00 86.62 93 LEU A CA 1
ATOM 745 C C . LEU A 1 93 ? 6.866 -6.897 -10.133 1.00 86.62 93 LEU A C 1
ATOM 747 O O . LEU A 1 93 ? 7.999 -6.858 -10.607 1.00 86.62 93 LEU A O 1
ATOM 751 N N . ALA A 1 94 ? 5.985 -7.846 -10.459 1.00 86.06 94 ALA A N 1
ATOM 752 C CA . ALA A 1 94 ? 6.271 -8.894 -11.433 1.00 86.06 94 ALA A CA 1
ATOM 753 C C . ALA A 1 94 ? 6.502 -8.313 -12.837 1.00 86.06 94 ALA A C 1
ATOM 755 O O . ALA A 1 94 ? 7.507 -8.629 -13.470 1.00 86.06 94 ALA A O 1
ATOM 756 N N . LEU A 1 95 ? 5.623 -7.415 -13.294 1.00 85.56 95 LEU A N 1
ATOM 757 C CA . LEU A 1 95 ? 5.766 -6.736 -14.585 1.00 85.56 95 LEU A CA 1
ATOM 758 C C . LEU A 1 95 ? 7.021 -5.867 -14.630 1.00 85.56 95 LEU A C 1
ATOM 760 O O . LEU A 1 95 ? 7.763 -5.916 -15.605 1.00 85.56 95 LEU A O 1
ATOM 764 N N . LYS A 1 96 ? 7.312 -5.135 -13.551 1.00 83.88 96 LYS A N 1
ATOM 765 C CA . LYS A 1 96 ? 8.500 -4.282 -13.480 1.00 83.88 96 LYS A CA 1
ATOM 766 C C . LYS A 1 96 ? 9.802 -5.082 -13.418 1.00 83.88 96 LYS A C 1
ATOM 768 O O . LYS A 1 96 ? 10.805 -4.652 -13.970 1.00 83.88 96 LYS A O 1
ATOM 773 N N . SER A 1 97 ? 9.779 -6.284 -12.841 1.00 82.44 97 SER A N 1
ATOM 774 C CA . SER A 1 97 ? 10.909 -7.220 -12.899 1.00 82.44 97 SER A CA 1
ATOM 775 C C . SER A 1 97 ? 11.146 -7.804 -14.295 1.00 82.44 97 SER A C 1
ATOM 777 O O . SER A 1 97 ? 12.245 -8.284 -14.566 1.00 82.44 97 SER A O 1
ATOM 779 N N . LEU A 1 98 ? 10.126 -7.813 -15.155 1.00 81.69 98 LEU A N 1
ATOM 780 C CA . LEU A 1 98 ? 10.198 -8.291 -16.539 1.00 81.69 98 LEU A CA 1
ATOM 781 C C . LEU A 1 98 ? 10.429 -7.149 -17.538 1.00 81.69 98 LEU A C 1
ATOM 783 O O . LEU A 1 98 ? 10.683 -7.415 -18.716 1.00 81.69 98 LEU A O 1
ATOM 787 N N . ALA A 1 99 ? 10.347 -5.897 -17.081 1.00 78.19 99 ALA A N 1
ATOM 788 C CA . ALA A 1 99 ? 10.556 -4.722 -17.904 1.00 78.19 99 ALA A CA 1
ATOM 789 C C . ALA A 1 99 ? 12.004 -4.699 -18.416 1.00 78.19 99 ALA A C 1
ATOM 791 O O . ALA A 1 99 ? 12.968 -4.601 -17.657 1.00 78.19 99 ALA A O 1
ATOM 792 N N . ARG A 1 100 ? 12.142 -4.832 -19.735 1.00 74.12 100 ARG A N 1
ATOM 793 C CA . ARG A 1 100 ? 13.381 -4.596 -20.481 1.00 74.12 100 ARG A CA 1
ATOM 794 C C . ARG A 1 100 ? 13.311 -3.198 -21.104 1.00 74.12 100 ARG A C 1
ATOM 796 O O . ARG A 1 100 ? 12.199 -2.714 -21.298 1.00 74.12 100 ARG A O 1
ATOM 803 N N . PRO A 1 101 ? 14.453 -2.573 -21.440 1.00 66.06 101 PRO A N 1
ATOM 804 C CA . PRO A 1 101 ? 14.497 -1.202 -21.958 1.00 66.06 101 PRO A CA 1
ATOM 805 C C . PRO A 1 101 ? 13.592 -0.931 -23.175 1.00 66.06 101 PRO A C 1
ATOM 807 O O . PRO A 1 101 ? 13.121 0.189 -23.310 1.00 66.06 101 PRO A O 1
ATOM 810 N N . ASP A 1 102 ? 13.279 -1.941 -23.994 1.00 61.81 102 ASP A N 1
ATOM 811 C CA . ASP A 1 102 ? 12.442 -1.792 -25.199 1.00 61.81 102 ASP A CA 1
ATOM 812 C C . ASP A 1 102 ? 10.978 -2.242 -25.009 1.00 61.81 102 ASP A C 1
ATOM 814 O O . ASP A 1 102 ? 10.295 -2.543 -25.986 1.00 61.81 102 ASP A O 1
ATOM 818 N N . ASN A 1 103 ? 10.503 -2.409 -23.768 1.00 71.50 103 ASN A N 1
ATOM 819 C CA . ASN A 1 103 ? 9.227 -3.074 -23.502 1.00 71.50 103 ASN A CA 1
ATOM 820 C C . ASN A 1 103 ? 8.237 -2.218 -22.699 1.00 71.50 103 ASN A C 1
ATOM 822 O O . ASN A 1 103 ? 8.554 -1.728 -21.615 1.00 71.50 103 ASN A O 1
ATOM 826 N N . ASP A 1 104 ? 6.993 -2.167 -23.176 1.00 80.12 104 ASP A N 1
ATOM 827 C CA . ASP A 1 104 ? 5.871 -1.411 -22.601 1.00 80.12 104 ASP A CA 1
ATOM 828 C C . ASP A 1 104 ? 5.420 -1.903 -21.210 1.00 80.12 104 ASP A C 1
ATOM 830 O O . ASP A 1 104 ? 4.549 -1.301 -20.575 1.00 80.12 104 ASP A O 1
ATOM 834 N N . TYR A 1 105 ? 6.010 -2.984 -20.685 1.00 83.00 105 TYR A N 1
ATOM 835 C CA . TYR A 1 105 ? 5.704 -3.496 -19.344 1.00 83.00 105 TYR A CA 1
ATOM 836 C C . TYR A 1 105 ? 5.925 -2.472 -18.226 1.00 83.00 105 TYR A C 1
ATOM 838 O O . TYR A 1 105 ? 5.213 -2.530 -17.221 1.00 83.00 105 TYR A O 1
ATOM 846 N N . ASP A 1 106 ? 6.855 -1.525 -18.384 1.00 81.94 106 ASP A N 1
ATOM 847 C CA . ASP A 1 106 ? 7.054 -0.477 -17.378 1.00 81.94 106 ASP A CA 1
ATOM 848 C C . ASP A 1 106 ? 5.851 0.481 -17.320 1.00 81.94 106 ASP A C 1
ATOM 850 O O . ASP A 1 106 ? 5.367 0.806 -16.234 1.00 81.94 106 ASP A O 1
ATOM 854 N N . ILE A 1 107 ? 5.276 0.850 -18.469 1.00 84.25 107 ILE A N 1
ATOM 855 C CA . ILE A 1 107 ? 4.085 1.713 -18.553 1.00 84.25 107 ILE A CA 1
ATOM 856 C C . ILE A 1 107 ? 2.878 1.021 -17.906 1.00 84.25 107 ILE A C 1
ATOM 858 O O . ILE A 1 107 ? 2.140 1.619 -17.112 1.00 84.25 107 ILE A O 1
ATOM 862 N N . ILE A 1 108 ? 2.693 -0.269 -18.203 1.00 86.44 108 ILE A N 1
ATOM 863 C CA . ILE A 1 108 ? 1.606 -1.077 -17.638 1.00 86.44 108 ILE A CA 1
ATOM 864 C C . ILE A 1 108 ? 1.764 -1.184 -16.114 1.00 86.44 108 ILE A C 1
ATOM 866 O O . ILE A 1 108 ? 0.793 -0.991 -15.377 1.00 86.44 108 ILE A O 1
ATOM 870 N N . ALA A 1 109 ? 2.984 -1.425 -15.623 1.00 86.38 109 ALA A N 1
ATOM 871 C CA . ALA A 1 109 ? 3.263 -1.486 -14.191 1.00 86.38 109 ALA A CA 1
ATOM 872 C C . ALA A 1 109 ? 2.930 -0.158 -13.489 1.00 86.38 109 ALA A C 1
ATOM 874 O O . ALA A 1 109 ? 2.259 -0.163 -12.453 1.00 86.38 109 ALA A O 1
ATOM 875 N N . HIS A 1 110 ? 3.326 0.984 -14.060 1.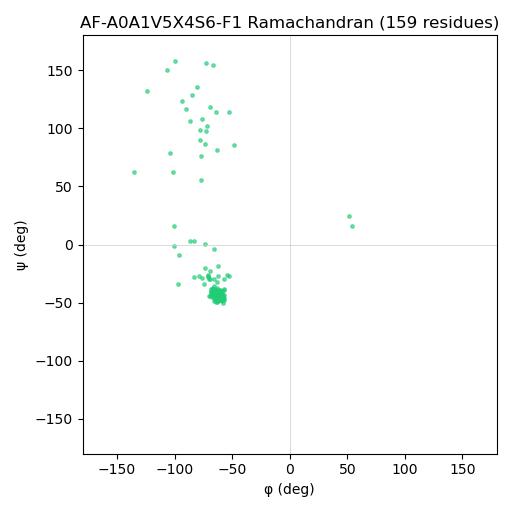00 84.94 110 HIS A N 1
ATOM 876 C CA . HIS A 1 110 ? 2.987 2.295 -13.500 1.00 84.94 110 HIS A CA 1
ATOM 877 C C . HIS A 1 110 ? 1.477 2.556 -13.509 1.00 84.94 110 HIS A C 1
ATOM 879 O O . HIS A 1 110 ? 0.938 3.040 -12.515 1.00 84.94 110 HIS A O 1
ATOM 885 N N . THR A 1 111 ? 0.769 2.170 -14.571 1.00 88.38 111 THR A N 1
ATOM 886 C CA . THR A 1 111 ? -0.690 2.343 -14.666 1.00 88.38 111 THR A CA 1
ATOM 887 C C . THR A 1 111 ? -1.423 1.545 -13.585 1.00 88.38 111 THR A C 1
ATOM 889 O O . THR A 1 111 ? -2.336 2.061 -12.936 1.00 88.38 111 THR A O 1
ATOM 892 N N . ILE A 1 112 ? -0.986 0.308 -13.326 1.00 88.19 112 ILE A N 1
ATOM 893 C CA . ILE A 1 112 ? -1.510 -0.513 -12.227 1.00 88.19 112 ILE A CA 1
ATOM 894 C C . ILE A 1 112 ? -1.249 0.169 -10.878 1.00 88.19 112 ILE A C 1
ATOM 896 O O . ILE A 1 112 ? -2.165 0.277 -10.061 1.00 88.19 112 ILE A O 1
ATOM 900 N N . ALA A 1 113 ? -0.037 0.686 -10.650 1.00 87.81 113 ALA A N 1
ATOM 901 C CA . ALA A 1 113 ? 0.298 1.392 -9.414 1.00 87.81 113 ALA A CA 1
ATOM 902 C C . ALA A 1 113 ? -0.596 2.628 -9.193 1.00 87.81 113 ALA A C 1
ATOM 904 O O . ALA A 1 113 ? -1.169 2.794 -8.113 1.00 87.81 113 ALA A O 1
ATOM 905 N N . PHE A 1 114 ? -0.781 3.458 -10.226 1.00 86.25 114 PHE A N 1
ATOM 906 C CA . PHE A 1 114 ? -1.658 4.629 -10.163 1.00 86.25 114 PHE A CA 1
ATOM 907 C C . PHE A 1 114 ? -3.121 4.245 -9.914 1.00 86.25 114 PHE A C 1
ATOM 909 O O . PHE A 1 114 ? -3.769 4.855 -9.064 1.00 86.25 114 PHE A O 1
ATOM 916 N N . SER A 1 115 ? -3.629 3.201 -10.576 1.00 89.06 115 SER A N 1
ATOM 917 C CA . SER A 1 115 ? -4.990 2.691 -10.358 1.00 89.06 115 SER A CA 1
ATOM 918 C C . SER A 1 115 ? -5.231 2.293 -8.897 1.00 89.06 115 SER A C 1
ATOM 920 O O . SER A 1 115 ? -6.230 2.697 -8.298 1.00 89.06 115 SER A O 1
ATOM 922 N N . ILE A 1 116 ? -4.293 1.562 -8.283 1.00 90.19 116 ILE A N 1
ATOM 923 C CA . ILE A 1 116 ? -4.399 1.137 -6.878 1.00 90.19 116 ILE A CA 1
ATOM 924 C C . ILE A 1 116 ? -4.387 2.345 -5.937 1.00 90.19 116 ILE A C 1
ATOM 926 O O . ILE A 1 116 ? -5.188 2.398 -5.001 1.00 90.19 116 ILE A O 1
ATOM 930 N N . CYS A 1 117 ? -3.510 3.321 -6.182 1.00 86.38 117 CYS A N 1
ATOM 931 C CA . CYS A 1 117 ? -3.448 4.550 -5.391 1.00 86.38 117 CYS A CA 1
ATOM 932 C C . CYS A 1 117 ? -4.769 5.329 -5.450 1.00 86.38 117 CYS A C 1
ATOM 934 O O . CYS A 1 117 ? -5.295 5.724 -4.408 1.00 86.38 117 CYS A O 1
ATOM 936 N N . ILE A 1 118 ? -5.340 5.498 -6.647 1.00 86.19 118 ILE A N 1
ATOM 937 C CA . ILE A 1 118 ? -6.632 6.174 -6.831 1.00 86.19 118 ILE A CA 1
ATOM 938 C C . ILE A 1 118 ? -7.744 5.407 -6.115 1.00 86.19 118 ILE A C 1
ATOM 940 O O . ILE A 1 118 ? -8.532 6.011 -5.391 1.00 86.19 118 ILE A O 1
ATOM 944 N N . PHE A 1 119 ? -7.784 4.081 -6.254 1.00 86.56 119 PHE A N 1
ATOM 945 C CA .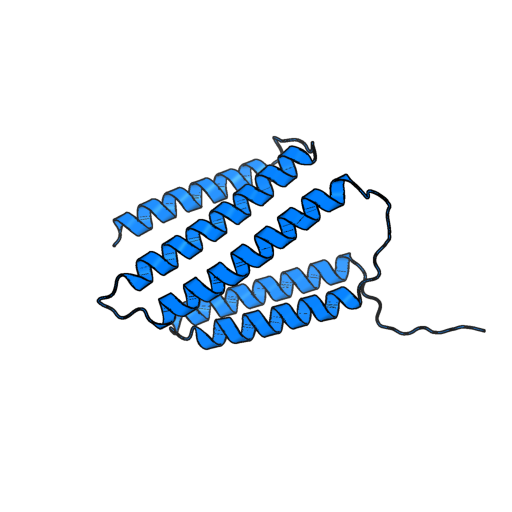 PHE A 1 119 ? -8.779 3.248 -5.583 1.00 86.56 119 PHE A CA 1
ATOM 946 C C . PHE A 1 119 ? -8.698 3.372 -4.053 1.00 86.56 119 PHE A C 1
ATOM 948 O O . PHE A 1 119 ? -9.722 3.472 -3.377 1.00 86.56 119 PHE A O 1
ATOM 955 N N . MET A 1 120 ? -7.483 3.445 -3.504 1.00 83.69 120 MET A N 1
ATOM 956 C CA . MET A 1 120 ? -7.248 3.642 -2.074 1.00 83.69 120 MET A CA 1
ATOM 957 C C . MET A 1 120 ? -7.719 5.013 -1.574 1.00 83.69 120 MET A C 1
ATOM 959 O O . MET A 1 120 ? -8.340 5.094 -0.511 1.00 83.69 120 MET A O 1
ATOM 963 N N . LEU A 1 121 ? -7.471 6.079 -2.339 1.00 84.38 121 LEU A N 1
ATOM 964 C CA . LEU A 1 121 ? -7.977 7.417 -2.023 1.00 84.38 121 LEU A CA 1
ATOM 965 C C . LEU A 1 121 ? -9.505 7.473 -2.107 1.00 84.38 121 LEU A C 1
ATOM 967 O O . LEU A 1 121 ? -10.150 8.002 -1.201 1.00 84.38 121 LEU A O 1
ATOM 971 N N . LEU A 1 122 ? -10.083 6.881 -3.155 1.00 85.38 122 LEU A N 1
ATOM 972 C CA . LEU A 1 122 ? -11.527 6.822 -3.360 1.00 85.38 122 LEU A CA 1
ATOM 973 C C . LEU A 1 122 ? -12.218 6.086 -2.208 1.00 85.38 122 LEU A C 1
ATOM 975 O O . LEU A 1 122 ? -13.206 6.579 -1.667 1.00 85.38 122 LEU A O 1
ATOM 979 N N . TYR A 1 123 ? -11.667 4.947 -1.780 1.00 83.75 123 TYR A N 1
ATOM 980 C CA . TYR A 1 123 ? -12.159 4.217 -0.615 1.00 83.75 123 TYR A CA 1
ATOM 981 C C . TYR A 1 123 ? -12.156 5.088 0.649 1.00 83.75 123 TYR A C 1
ATOM 983 O O . TYR A 1 123 ? -13.162 5.158 1.356 1.00 83.75 123 TYR A O 1
ATOM 991 N N . GLY A 1 124 ? -11.044 5.783 0.919 1.00 80.19 124 GLY A N 1
ATOM 992 C CA . GLY A 1 124 ? -10.933 6.688 2.065 1.00 80.19 124 GLY A CA 1
ATOM 993 C C . GLY A 1 124 ? -11.970 7.814 2.029 1.00 80.19 124 GLY A C 1
ATOM 994 O O . GLY A 1 124 ? -12.577 8.128 3.054 1.00 80.19 124 GLY A O 1
ATOM 995 N N . PHE A 1 125 ? -12.220 8.374 0.843 1.00 80.12 125 PHE A N 1
ATOM 996 C CA . PHE A 1 125 ? -13.229 9.410 0.638 1.00 80.12 125 PHE A CA 1
ATOM 997 C C . PHE A 1 125 ? -14.653 8.890 0.886 1.00 80.12 125 PHE A C 1
ATOM 999 O O . PHE A 1 125 ? -15.402 9.497 1.652 1.00 80.12 125 PHE A O 1
ATOM 1006 N N . ILE A 1 126 ? -15.014 7.741 0.303 1.00 81.31 126 ILE A N 1
ATOM 1007 C CA . ILE A 1 126 ? -16.343 7.126 0.461 1.00 81.31 126 ILE A CA 1
ATOM 1008 C C . ILE A 1 126 ? -16.606 6.765 1.925 1.00 81.31 126 ILE A C 1
ATOM 1010 O O . ILE A 1 126 ? -17.674 7.077 2.452 1.00 81.31 126 ILE A O 1
ATOM 1014 N N . PHE A 1 127 ? -15.638 6.141 2.602 1.00 76.25 127 PHE A N 1
ATOM 1015 C CA . PHE A 1 127 ? -15.790 5.751 4.004 1.00 76.25 127 PHE A CA 1
ATOM 1016 C C . PHE A 1 127 ? -16.076 6.965 4.896 1.00 76.25 127 PHE A C 1
ATOM 1018 O O . PHE A 1 127 ? -16.952 6.914 5.757 1.00 76.25 127 PHE A O 1
ATOM 1025 N N . ARG A 1 128 ? -15.389 8.084 4.643 1.00 70.12 128 ARG A N 1
ATOM 1026 C CA . ARG A 1 128 ? -15.583 9.317 5.409 1.00 70.12 128 ARG A CA 1
ATOM 1027 C C . ARG A 1 128 ? -16.883 10.041 5.073 1.00 70.12 128 ARG A C 1
ATOM 1029 O O . ARG A 1 128 ? -17.509 10.607 5.962 1.00 70.12 128 ARG A O 1
ATOM 1036 N N . TYR A 1 129 ? -17.325 9.983 3.818 1.00 74.00 129 TYR A N 1
ATOM 1037 C CA . TYR A 1 129 ? -18.653 10.461 3.436 1.00 74.00 129 TYR A CA 1
ATOM 1038 C C . TYR A 1 129 ? -19.759 9.688 4.175 1.00 74.00 129 TYR A C 1
ATOM 1040 O O . TYR A 1 129 ? -20.693 10.291 4.703 1.00 74.00 129 TYR A O 1
ATOM 1048 N N . MET A 1 130 ? -19.628 8.360 4.278 1.00 71.56 130 MET A N 1
ATOM 1049 C CA . MET A 1 130 ? -20.598 7.530 4.999 1.00 71.56 130 MET A CA 1
ATOM 1050 C C . MET A 1 130 ? -20.560 7.720 6.520 1.00 71.56 130 MET A C 1
ATOM 1052 O O . MET A 1 130 ? -21.602 7.584 7.158 1.00 71.56 130 MET A O 1
ATOM 1056 N N . SER A 1 131 ? -19.410 8.065 7.114 1.00 68.31 131 SER A N 1
ATOM 1057 C CA . SER A 1 131 ? -19.300 8.249 8.571 1.00 68.31 131 SER A CA 1
ATOM 1058 C C . SER A 1 131 ? -19.955 9.535 9.097 1.00 68.31 131 SER A C 1
ATOM 1060 O O . SER A 1 131 ? -19.931 9.776 10.302 1.00 68.31 131 SER A O 1
ATOM 106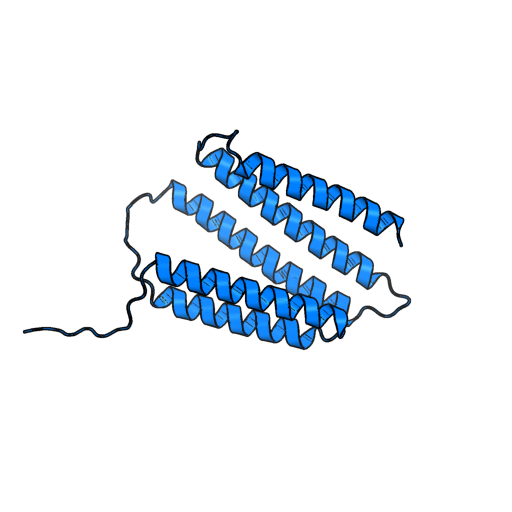2 N N . LYS A 1 132 ? -20.560 10.360 8.223 1.00 64.06 132 LYS A N 1
ATOM 1063 C CA . LYS A 1 132 ? -21.211 11.648 8.550 1.00 64.06 132 LYS A CA 1
ATOM 1064 C C . LYS A 1 132 ? -20.315 12.638 9.313 1.00 64.06 132 LYS A C 1
ATOM 1066 O O . LYS A 1 132 ? -20.815 13.615 9.872 1.00 64.06 132 LYS A O 1
ATOM 1071 N N . GLU A 1 133 ? -19.001 12.424 9.329 1.00 60.41 133 GLU A N 1
ATOM 1072 C CA . GLU A 1 133 ? -18.053 13.412 9.833 1.00 60.41 133 GLU A CA 1
ATOM 1073 C C . GLU A 1 133 ? -18.053 14.649 8.923 1.00 60.41 133 GLU A C 1
ATOM 1075 O O . GLU A 1 133 ? -18.410 14.574 7.744 1.00 60.41 133 GLU A O 1
ATOM 1080 N N . LYS A 1 134 ? -17.690 15.819 9.468 1.00 56.31 134 LYS A N 1
ATOM 1081 C CA . LYS A 1 134 ? -17.701 17.083 8.717 1.00 56.31 134 LYS A CA 1
ATOM 1082 C C . LYS A 1 134 ? -16.909 16.933 7.412 1.00 56.31 134 LYS A C 1
ATOM 1084 O O . LYS A 1 134 ? -15.692 16.778 7.412 1.00 56.31 134 LYS A O 1
ATOM 1089 N N . ILE A 1 135 ? -17.628 17.031 6.296 1.00 54.81 135 ILE A N 1
ATOM 1090 C CA . ILE A 1 135 ? -17.110 16.862 4.930 1.00 54.81 135 ILE A CA 1
ATOM 1091 C C . ILE A 1 135 ? -16.052 17.934 4.595 1.00 54.81 135 ILE A C 1
ATOM 1093 O O . ILE A 1 135 ? -15.129 17.679 3.829 1.00 54.81 135 ILE A O 1
ATOM 1097 N N . PHE A 1 136 ? -16.132 19.109 5.229 1.00 56.09 136 PHE A N 1
ATOM 1098 C CA . PHE A 1 136 ? -15.156 20.201 5.129 1.00 56.09 136 PHE A CA 1
ATOM 1099 C C . PHE A 1 136 ? -14.234 20.250 6.350 1.00 56.09 136 PHE A C 1
ATOM 1101 O O . PHE A 1 136 ? -14.227 21.212 7.114 1.00 56.09 136 PHE A O 1
ATOM 1108 N N . ASP A 1 137 ? -13.469 19.185 6.547 1.00 61.72 137 ASP A N 1
ATOM 1109 C CA . ASP A 1 137 ? -12.376 19.157 7.516 1.00 61.72 137 ASP A CA 1
ATOM 1110 C C . ASP A 1 137 ? -11.029 19.195 6.774 1.00 61.72 137 ASP A C 1
ATOM 1112 O O . ASP A 1 137 ? -10.936 18.704 5.644 1.00 61.72 137 ASP A O 1
ATOM 1116 N N . GLY A 1 138 ? -9.978 19.766 7.377 1.00 61.16 138 GLY A N 1
ATOM 1117 C CA . GLY A 1 138 ? -8.694 20.055 6.704 1.00 61.16 138 GLY A CA 1
ATOM 1118 C C . GLY A 1 138 ? -8.050 18.837 6.022 1.00 61.16 138 GLY A C 1
ATOM 1119 O O . GLY A 1 138 ? -7.375 18.955 5.000 1.00 61.16 138 GLY A O 1
ATOM 1120 N N . TYR A 1 139 ? -8.349 17.639 6.521 1.00 64.06 139 TYR A N 1
ATOM 1121 C CA . TYR A 1 139 ? -7.918 16.371 5.939 1.00 64.06 139 TYR A CA 1
ATOM 1122 C C . TYR A 1 139 ? -8.612 16.006 4.604 1.00 64.06 139 TYR A C 1
ATOM 1124 O O . TYR A 1 139 ? -7.996 15.317 3.792 1.00 64.06 139 TYR A O 1
ATOM 1132 N N . VAL A 1 140 ? -9.847 16.466 4.320 1.00 64.62 140 VAL A N 1
ATOM 1133 C CA . VAL A 1 140 ? -10.490 16.263 2.997 1.00 64.62 140 VAL A CA 1
ATOM 1134 C C . VAL A 1 140 ? -9.782 17.115 1.955 1.00 64.62 140 VAL A C 1
ATOM 1136 O O . VAL A 1 140 ? -9.441 16.611 0.887 1.00 64.62 140 VAL A O 1
ATOM 1139 N N . ILE A 1 141 ? -9.497 18.374 2.293 1.00 68.62 141 ILE A N 1
ATOM 1140 C CA . ILE A 1 141 ? -8.730 19.283 1.436 1.00 68.62 141 ILE A CA 1
ATOM 1141 C C . ILE A 1 141 ? -7.356 18.673 1.147 1.00 68.62 141 ILE A C 1
ATOM 1143 O O . ILE A 1 141 ? -6.954 18.612 -0.009 1.00 68.62 141 ILE A O 1
ATOM 1147 N N . PHE A 1 142 ? -6.685 18.113 2.160 1.00 74.19 142 PHE A N 1
ATOM 1148 C CA . PHE A 1 142 ? -5.437 17.374 1.963 1.00 74.19 142 PHE A CA 1
ATOM 1149 C C . PHE A 1 142 ? -5.603 16.179 1.009 1.00 74.19 142 PHE A C 1
ATOM 1151 O O . PHE A 1 142 ? -4.824 16.044 0.071 1.00 74.19 142 PHE A O 1
ATOM 1158 N N . SER A 1 143 ? -6.630 15.339 1.186 1.00 68.69 143 SER A N 1
ATOM 1159 C CA . SER A 1 143 ? -6.866 14.192 0.293 1.00 68.69 143 SER A CA 1
ATOM 1160 C C . SER A 1 143 ? -7.167 14.604 -1.153 1.00 68.69 143 SER A C 1
ATOM 1162 O O . SER A 1 143 ? -6.672 13.965 -2.078 1.00 68.69 143 SER A O 1
ATOM 1164 N N . LEU A 1 144 ? -7.907 15.701 -1.354 1.00 76.44 144 LEU A N 1
ATOM 1165 C CA . LEU A 1 144 ? -8.183 16.277 -2.670 1.00 76.44 144 LEU A CA 1
ATOM 1166 C C . LEU A 1 144 ? -6.918 16.855 -3.301 1.00 76.44 144 LEU A C 1
ATOM 1168 O O . LEU A 1 144 ? -6.673 16.599 -4.472 1.00 76.44 144 LEU A O 1
ATOM 1172 N N . ILE A 1 145 ? -6.092 17.574 -2.535 1.00 81.69 145 ILE A N 1
ATOM 1173 C CA . ILE A 1 145 ? -4.797 18.088 -3.003 1.00 81.69 145 ILE A CA 1
ATOM 1174 C C . ILE A 1 145 ? -3.886 16.934 -3.421 1.00 81.69 145 ILE A C 1
ATOM 1176 O O . ILE A 1 145 ? -3.287 16.995 -4.489 1.00 81.69 145 ILE A O 1
ATOM 1180 N N . VAL A 1 146 ? -3.803 15.868 -2.618 1.00 80.62 146 VAL A N 1
ATOM 1181 C CA . VAL A 1 146 ? -3.015 14.674 -2.952 1.00 80.62 146 VAL A CA 1
ATOM 1182 C C . VAL A 1 146 ? -3.550 14.019 -4.223 1.00 80.62 146 VAL A C 1
ATOM 1184 O O . VAL A 1 146 ? -2.769 13.696 -5.111 1.00 80.62 146 VAL A O 1
ATOM 1187 N N . LEU A 1 147 ? -4.867 13.866 -4.356 1.00 80.25 147 LEU A N 1
ATOM 1188 C CA . LEU A 1 147 ? -5.480 13.293 -5.553 1.00 80.25 147 LEU A CA 1
ATOM 1189 C C . LEU A 1 147 ? -5.187 14.144 -6.800 1.00 80.25 147 LEU A C 1
ATOM 1191 O O . LEU A 1 147 ? -4.807 13.605 -7.836 1.00 80.25 147 LEU A O 1
ATOM 1195 N N . LEU A 1 148 ? -5.285 15.469 -6.685 1.00 82.81 148 LEU A N 1
ATOM 1196 C CA . LEU A 1 148 ? -4.995 16.416 -7.764 1.00 82.81 148 LEU A CA 1
ATOM 1197 C C . LEU A 1 148 ? -3.502 16.394 -8.135 1.00 82.81 148 LEU A C 1
ATOM 1199 O O . LEU A 1 148 ? -3.164 16.348 -9.314 1.00 82.81 148 LEU A O 1
ATOM 1203 N N . PHE A 1 149 ? -2.611 16.313 -7.144 1.00 83.31 149 PHE A N 1
ATOM 1204 C CA . PHE A 1 149 ? -1.176 16.105 -7.350 1.00 83.31 149 PHE A CA 1
ATOM 1205 C C . PHE A 1 149 ? -0.889 14.796 -8.098 1.00 83.31 149 PHE A C 1
ATOM 1207 O O . PHE A 1 149 ? -0.101 14.793 -9.040 1.00 83.31 149 PHE A O 1
ATOM 1214 N N . PHE A 1 150 ? -1.557 13.696 -7.736 1.00 75.44 150 PHE A N 1
ATOM 1215 C CA . PHE A 1 150 ? -1.417 12.411 -8.426 1.00 75.44 150 PHE A CA 1
ATOM 1216 C C . PHE A 1 150 ? -1.902 12.469 -9.879 1.00 75.44 150 PHE A C 1
ATOM 1218 O O . PHE A 1 150 ? -1.249 11.898 -10.748 1.00 75.44 150 PHE A O 1
ATOM 1225 N N . ILE A 1 151 ? -2.999 13.180 -10.160 1.00 80.56 151 ILE A N 1
ATOM 1226 C CA . ILE A 1 151 ? -3.481 13.397 -11.533 1.00 80.56 151 ILE A CA 1
ATOM 1227 C C . ILE A 1 151 ? -2.457 14.208 -12.336 1.00 80.56 151 ILE A C 1
ATOM 1229 O O . ILE A 1 151 ? -2.107 13.809 -13.443 1.00 80.56 151 ILE A O 1
ATOM 1233 N N . ILE A 1 152 ? -1.933 15.303 -11.773 1.00 82.31 152 ILE A N 1
ATOM 1234 C CA . ILE A 1 152 ? -0.918 16.137 -12.435 1.00 82.31 152 ILE A CA 1
ATOM 1235 C C . ILE A 1 152 ? 0.349 15.324 -12.717 1.00 82.31 152 ILE A C 1
ATOM 1237 O O . ILE A 1 152 ? 0.842 15.342 -13.840 1.00 82.31 152 ILE A O 1
ATOM 1241 N N . MET A 1 153 ? 0.856 14.577 -11.735 1.00 75.88 153 MET A N 1
ATOM 1242 C CA . MET A 1 153 ? 2.044 13.735 -11.907 1.00 75.88 153 MET A CA 1
ATOM 1243 C C . MET A 1 153 ? 1.809 12.592 -12.896 1.00 75.88 153 MET A C 1
ATOM 1245 O O . MET A 1 153 ? 2.715 12.263 -13.652 1.00 75.88 153 MET A O 1
ATOM 1249 N N . GLY A 1 154 ? 0.608 12.007 -12.926 1.00 68.31 154 GLY A N 1
ATOM 1250 C CA . GLY A 1 154 ? 0.234 11.005 -13.922 1.00 68.31 154 GLY A CA 1
ATOM 1251 C C . GLY A 1 154 ? 0.243 11.577 -15.340 1.00 68.31 154 GLY A C 1
ATOM 1252 O O . GLY A 1 154 ? 0.812 10.969 -16.238 1.00 68.31 154 GLY A O 1
ATOM 1253 N N . ILE A 1 155 ? -0.310 12.778 -15.534 1.00 74.94 155 ILE A N 1
ATOM 1254 C CA . ILE A 1 155 ? -0.296 13.471 -16.831 1.00 74.94 155 ILE A CA 1
ATOM 1255 C C . ILE A 1 155 ? 1.138 13.843 -17.231 1.00 74.94 155 ILE A C 1
ATOM 1257 O O . ILE A 1 155 ? 1.543 13.583 -18.358 1.00 74.94 155 ILE A O 1
ATOM 1261 N N . LEU A 1 156 ? 1.929 14.403 -16.312 1.00 70.19 156 LEU A N 1
ATOM 1262 C CA . LEU A 1 156 ? 3.321 14.773 -16.577 1.00 70.19 156 LEU A CA 1
ATOM 1263 C C . LEU A 1 156 ? 4.201 13.556 -16.874 1.00 70.19 156 LEU A C 1
ATOM 1265 O O . LEU A 1 156 ? 5.008 13.619 -17.792 1.00 70.19 156 LEU A O 1
ATOM 1269 N N . GLY A 1 157 ? 4.016 12.449 -16.150 1.00 59.94 157 GLY A N 1
ATOM 1270 C CA . GLY A 1 157 ? 4.750 11.203 -16.375 1.00 59.94 157 GLY A CA 1
ATOM 1271 C C . GLY A 1 157 ? 4.438 10.546 -17.722 1.00 59.94 157 GLY A C 1
ATOM 1272 O O . GLY A 1 157 ? 5.313 9.914 -18.298 1.00 59.94 157 GLY A O 1
ATOM 1273 N N . VAL A 1 158 ? 3.221 10.735 -18.244 1.00 58.84 158 VAL A N 1
ATOM 1274 C CA . VAL A 1 158 ? 2.834 10.310 -19.602 1.00 58.84 158 VAL A CA 1
ATOM 1275 C C . VAL A 1 158 ? 3.398 11.249 -20.677 1.00 58.84 158 VAL A C 1
ATOM 1277 O O . VAL A 1 158 ? 3.641 10.806 -21.790 1.00 58.84 158 VAL A O 1
ATOM 1280 N N . ILE A 1 159 ? 3.617 12.531 -20.363 1.00 53.59 159 ILE A N 1
ATOM 1281 C CA . ILE A 1 159 ? 4.174 13.527 -21.299 1.00 53.59 159 ILE A CA 1
ATOM 1282 C C . ILE A 1 159 ? 5.711 13.467 -21.368 1.00 53.59 159 ILE A C 1
ATOM 1284 O O . ILE A 1 159 ? 6.291 13.845 -22.380 1.00 53.59 159 ILE A O 1
ATOM 1288 N N . SER A 1 160 ? 6.382 13.040 -20.294 1.00 48.59 160 SER A N 1
ATOM 1289 C CA . SER A 1 160 ? 7.849 12.954 -20.216 1.00 48.59 160 SER A CA 1
ATOM 1290 C C . SER A 1 160 ? 8.446 11.642 -20.743 1.00 48.59 160 SER A C 1
ATOM 1292 O O . SER A 1 160 ? 9.654 11.446 -20.600 1.00 48.59 160 SER A O 1
ATOM 1294 N N . LEU A 1 161 ? 7.610 10.744 -21.271 1.00 46.19 161 LEU A N 1
ATOM 1295 C CA . LEU A 1 161 ? 7.986 9.473 -21.893 1.00 46.19 161 LEU A CA 1
ATOM 1296 C C . LEU A 1 161 ? 7.907 9.607 -23.420 1.00 46.19 161 LEU A C 1
ATOM 1298 O O . LEU A 1 161 ? 8.800 9.056 -24.096 1.00 46.19 161 LEU A O 1
#

Sequence (161 aa):
MLYKSNINNMTIKEYQRIKIILVILLSLVFSQSIIYQNFILAMLVMIAITMLIVSMKKKVKEVIHDERDWDIGGKAALRAMQVYSWTGVVAMLALKSLARPDNDYDIIAHTIAFSICIFMLLYGFIFRYMSKEKIFDGYVIFSLIVLLFFIIMGILGVISL

pLDDT: mean 76.34, std 13.84, range [38.28, 92.06]

Foldseek 3Di:
DDPPPPQPADEPVRLVVVLVVLVVVLVVQVVVCLVVVNLVSSVVSVVVSVVVSVVVVVRYDDPPDDPDPLVVVLVVVVVVLVVLLVVLLVQLSVLSNVDDPVDCSPVVSVVSVLVSVVVVLVSVL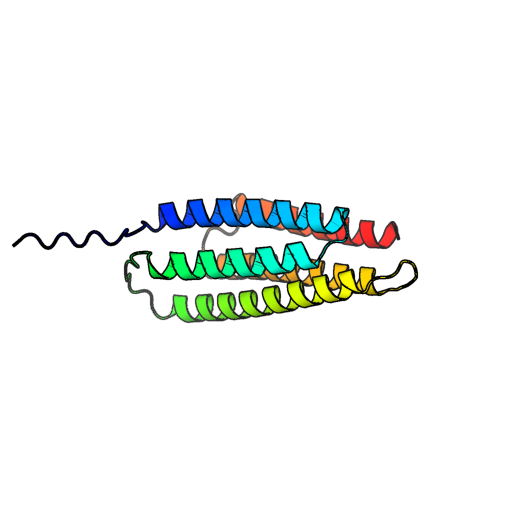VNCVVVPPDCPDVVVVVSVVVNVVSVVVVVVVVVVD

Radius of gyration: 19.43 Å; Cα contacts (8 Å, |Δi|>4): 80; chains: 1; bounding box: 43×37×69 Å

Solvent-accessible surface area (backbone atoms only — not comparable to full-atom values): 9164 Å² total; per-residue (Å²): 133,87,81,79,74,83,63,85,67,41,52,68,69,57,51,52,53,53,52,51,53,54,50,53,52,49,52,52,47,41,56,51,18,62,75,71,68,38,46,65,58,35,52,54,50,51,52,51,52,50,54,50,52,56,59,52,55,75,41,41,71,78,79,88,72,93,58,74,71,73,47,50,60,54,50,51,51,52,50,51,49,51,51,51,46,52,55,43,50,53,50,24,43,52,34,46,69,65,41,49,100,92,43,70,38,45,60,54,21,50,50,46,52,51,51,46,53,51,52,52,51,50,51,55,51,53,55,45,62,71,65,69,53,73,77,89,37,76,65,47,56,49,52,50,50,51,52,52,49,50,52,52,50,51,54,50,57,65,70,76,107

Secondary structure (DSSP, 8-state):
---------B-HHHHHHHHHHHHHHHHHHHHHHHHTT-HHHHHHHHHHHHHHHHHHHTTB-------HHHHHHHHHHHHHHHHHHHHHHHHHHHHHHH--TT-THHHHHHHHHHHHHHHHHHHHHHHHHHTT--SSSHHHHHHHHHHHHHHHHHHHHHH--